Protein AF-A0A8J3N5T1-F1 (afdb_monomer_lite)

Foldseek 3Di:
DQLVVCVVVVHPPSVPDDDDPDALLVVLVVQCVVQVQAQDEAEDQPVVSNQVSLVVCCVPPVVSSVRNQVRYEYENECDPAFDDDPDPDDSHHYGYDRYPVVVVVVVVVVVVVVVVQPDDDDDDDD

Organism: NCBI:txid2778369

Sequence (126 aa):
MTRQWLADYDFPEPSRVYYCDQSLYQKYLNAYQLAGSEPTIMIDDLALKMMQAFAALMKYRYPIAKAIRTRLALYAFGHEQSPAWPLKVALFPVWPLPNWAQFGMLIGAEMASWEVCDGTGFISCI

Secondary structure (DSSP, 8-state):
-HHHHHHHTT-S-TT-----SS-THHHHHHHHHHHTTS-EEEEES-HHHHHHHHHHHHHH-HHHHHHHHTTEEEEEET-SSPPPPSSSS-SS-EEEE--HHHHHHHHHHHHHHHHTTSSSS-----

Radius of gyration: 19.47 Å; chains: 1; bounding box: 52×43×42 Å

Structure (mmCIF, N/CA/C/O backbone):
data_AF-A0A8J3N5T1-F1
#
_entry.id   AF-A0A8J3N5T1-F1
#
loop_
_atom_site.group_PDB
_atom_site.id
_atom_site.type_symbol
_atom_site.label_atom_id
_atom_site.label_alt_id
_atom_site.label_comp_id
_atom_site.label_asym_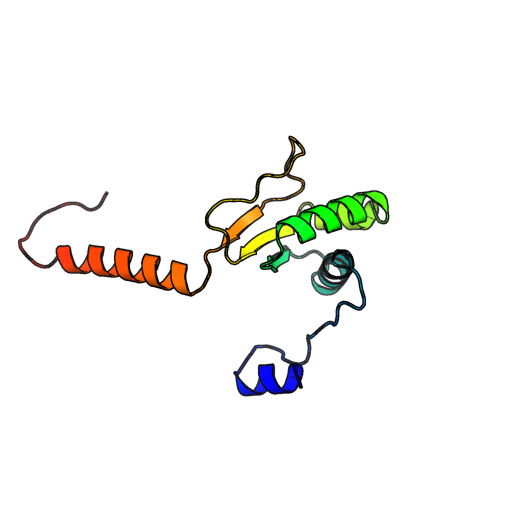id
_atom_site.label_entity_id
_atom_site.label_seq_id
_atom_site.pdbx_PDB_ins_code
_atom_site.Cartn_x
_atom_site.Cartn_y
_atom_site.Cartn_z
_atom_site.occupancy
_atom_site.B_iso_or_equiv
_atom_site.auth_seq_id
_atom_site.auth_comp_id
_atom_site.auth_asym_id
_atom_site.auth_atom_id
_atom_site.pdbx_PDB_model_num
ATOM 1 N N . MET A 1 1 ? -5.547 4.380 -21.948 1.00 84.56 1 MET A N 1
ATOM 2 C CA . MET A 1 1 ? -4.071 4.441 -21.937 1.00 84.56 1 MET A CA 1
ATOM 3 C C . MET A 1 1 ? -3.476 3.468 -20.915 1.00 84.56 1 MET A C 1
ATOM 5 O O . MET A 1 1 ? -2.911 2.488 -21.358 1.00 84.56 1 MET A O 1
ATOM 9 N N . THR A 1 2 ? -3.681 3.613 -19.595 1.00 92.19 2 THR A N 1
ATOM 10 C CA . THR A 1 2 ? -3.086 2.691 -18.588 1.00 92.19 2 THR A CA 1
ATOM 11 C C . THR A 1 2 ? -3.545 1.234 -18.696 1.00 92.19 2 THR A C 1
ATOM 13 O O . THR A 1 2 ? -2.713 0.341 -18.704 1.00 92.19 2 THR A O 1
ATOM 16 N N . ARG A 1 3 ? -4.856 0.973 -18.803 1.00 94.81 3 ARG A N 1
ATOM 17 C CA . ARG A 1 3 ? -5.376 -0.408 -18.890 1.00 94.81 3 ARG A CA 1
ATOM 18 C C . ARG A 1 3 ? -4.877 -1.150 -20.129 1.00 94.81 3 ARG A C 1
ATOM 20 O O . ARG A 1 3 ? -4.536 -2.317 -20.036 1.00 94.81 3 ARG A O 1
ATOM 27 N N . GLN A 1 4 ? -4.821 -0.452 -21.264 1.00 94.88 4 GLN A N 1
ATOM 28 C CA . GLN A 1 4 ? -4.282 -1.015 -22.502 1.00 94.88 4 GLN A CA 1
ATOM 29 C C . GLN A 1 4 ? -2.799 -1.336 -22.340 1.00 94.88 4 GLN A C 1
ATOM 31 O O . GLN A 1 4 ? -2.407 -2.460 -22.590 1.00 94.88 4 GLN A O 1
ATOM 36 N N . TRP A 1 5 ? -2.016 -0.389 -21.812 1.00 96.19 5 TRP A N 1
ATOM 37 C CA . TRP A 1 5 ? -0.602 -0.621 -21.533 1.00 96.19 5 TRP A CA 1
ATOM 38 C C . TRP A 1 5 ? -0.391 -1.831 -20.612 1.00 96.19 5 TRP A C 1
ATOM 40 O O . TRP A 1 5 ? 0.472 -2.645 -20.874 1.00 96.19 5 TRP A O 1
ATOM 50 N N . LEU A 1 6 ? -1.210 -2.018 -19.573 1.00 96.19 6 LEU A N 1
ATOM 51 C CA . LEU A 1 6 ? -1.123 -3.216 -18.726 1.00 96.19 6 LEU A CA 1
ATOM 52 C C . LEU A 1 6 ? -1.451 -4.507 -19.491 1.00 96.19 6 LEU A C 1
ATOM 54 O O . LEU A 1 6 ? -0.791 -5.518 -19.280 1.00 96.19 6 LEU A O 1
ATOM 58 N N . ALA A 1 7 ? -2.451 -4.475 -20.374 1.00 95.62 7 ALA A N 1
ATOM 59 C CA . ALA A 1 7 ? -2.814 -5.623 -21.201 1.00 95.62 7 ALA A CA 1
ATOM 60 C C . ALA A 1 7 ? -1.709 -5.982 -22.208 1.00 95.62 7 ALA A C 1
ATOM 62 O O . ALA A 1 7 ? -1.428 -7.158 -22.397 1.00 95.62 7 ALA A O 1
ATOM 63 N N . ASP A 1 8 ? -1.057 -4.979 -22.801 1.00 97.31 8 ASP A N 1
ATOM 64 C CA . ASP A 1 8 ? 0.022 -5.165 -23.780 1.00 97.31 8 ASP A CA 1
ATOM 65 C C . ASP A 1 8 ? 1.283 -5.810 -23.167 1.00 97.31 8 ASP A C 1
ATOM 67 O O . ASP A 1 8 ? 2.138 -6.301 -23.899 1.00 97.31 8 ASP A O 1
ATOM 71 N N . TYR A 1 9 ? 1.403 -5.807 -21.835 1.00 96.12 9 TYR A N 1
ATOM 72 C CA . TYR A 1 9 ? 2.510 -6.399 -21.074 1.00 96.12 9 TYR A CA 1
ATOM 73 C C . TYR A 1 9 ? 2.054 -7.589 -20.208 1.00 96.12 9 TYR A C 1
ATOM 75 O O . TYR A 1 9 ? 2.663 -7.870 -19.176 1.00 96.12 9 TYR A O 1
ATOM 83 N N . ASP A 1 10 ? 0.964 -8.260 -20.601 1.00 95.12 10 ASP A N 1
ATOM 84 C CA . ASP A 1 10 ? 0.437 -9.475 -19.961 1.00 95.12 10 ASP A CA 1
ATOM 85 C C . ASP A 1 10 ? 0.181 -9.338 -18.448 1.00 95.12 10 ASP A C 1
ATOM 87 O O . ASP A 1 10 ? 0.250 -10.304 -17.682 1.00 95.12 10 ASP A O 1
ATOM 91 N N . PHE A 1 11 ? -0.132 -8.125 -17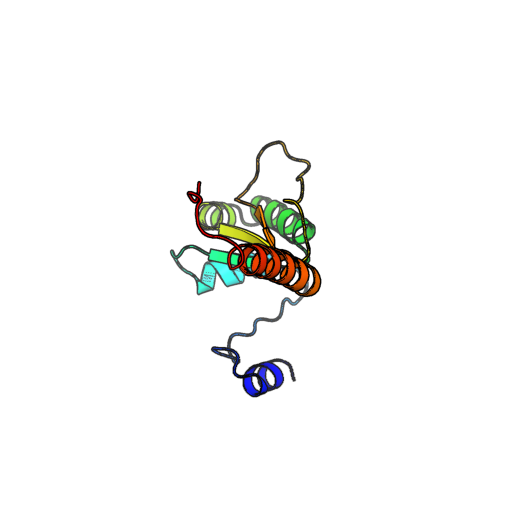.983 1.00 93.25 11 PHE A N 1
ATOM 92 C CA . PHE A 1 11 ? -0.430 -7.908 -16.575 1.00 93.25 11 PHE A CA 1
ATOM 93 C C . PHE A 1 11 ? -1.755 -8.595 -16.209 1.00 93.25 11 PHE A C 1
ATOM 95 O O . PHE A 1 11 ? -2.743 -8.445 -16.938 1.00 93.25 11 PHE A O 1
ATOM 102 N N . PRO A 1 12 ? -1.836 -9.309 -15.072 1.00 91.94 12 PRO A N 1
ATOM 103 C CA . PRO A 1 12 ? -3.068 -9.971 -14.672 1.00 91.94 12 PRO A CA 1
ATOM 104 C C . PRO A 1 12 ? -4.179 -8.947 -14.412 1.00 91.94 12 PRO A C 1
ATOM 106 O O . PRO A 1 12 ? -3.991 -7.961 -13.703 1.00 91.94 12 PRO A O 1
ATOM 109 N N . GLU A 1 13 ? -5.360 -9.206 -14.973 1.00 93.00 13 GLU A N 1
ATOM 110 C CA . GLU A 1 13 ? -6.571 -8.397 -14.781 1.00 93.00 13 GLU A CA 1
ATOM 111 C C . GLU A 1 13 ? -6.372 -6.885 -15.055 1.00 93.00 13 GLU A C 1
ATOM 113 O O . GLU A 1 13 ? -6.638 -6.048 -14.185 1.00 93.00 13 GLU A O 1
ATOM 118 N N . PRO A 1 14 ? -5.996 -6.478 -16.284 1.00 93.88 14 PRO A N 1
ATOM 119 C CA . PRO A 1 14 ? -5.688 -5.079 -16.623 1.00 93.88 14 PRO A CA 1
ATOM 120 C C . PRO A 1 14 ? -6.894 -4.131 -16.481 1.00 93.88 14 PRO A C 1
ATOM 122 O O . PRO A 1 14 ? -6.760 -2.906 -16.535 1.00 93.88 14 PRO A O 1
ATOM 125 N N . SER A 1 15 ? -8.096 -4.677 -16.287 1.00 92.31 15 SER A N 1
ATOM 126 C CA . SER A 1 15 ? -9.316 -3.935 -15.976 1.00 92.31 15 SER A CA 1
ATOM 127 C C . SER A 1 15 ? -9.395 -3.469 -14.516 1.00 92.31 15 SER A C 1
ATOM 129 O O . SER A 1 15 ? -10.051 -2.456 -14.252 1.00 92.31 15 SER A O 1
ATOM 131 N N . ARG A 1 16 ? -8.697 -4.124 -13.574 1.00 91.19 16 ARG A N 1
ATOM 132 C CA . ARG A 1 16 ? -8.693 -3.812 -12.130 1.00 91.19 16 ARG A CA 1
ATOM 133 C C . ARG A 1 16 ? -7.761 -2.649 -11.777 1.00 91.19 16 ARG A C 1
ATOM 135 O O . ARG A 1 16 ? -6.978 -2.704 -10.833 1.00 91.19 16 ARG A O 1
ATOM 142 N N . VAL A 1 17 ? -7.890 -1.557 -12.525 1.00 90.31 17 VAL A N 1
ATOM 143 C CA . VAL A 1 17 ? -7.182 -0.295 -12.284 1.00 90.31 17 VAL A CA 1
ATOM 144 C C . VAL A 1 17 ? -8.131 0.704 -11.642 1.00 90.31 17 VAL A C 1
ATOM 146 O O . VAL A 1 17 ? -9.154 1.069 -12.234 1.00 90.31 17 VAL A O 1
ATOM 149 N N . TYR A 1 18 ? -7.742 1.174 -10.459 1.00 87.62 18 TYR A N 1
ATOM 150 C CA . TYR A 1 18 ? -8.476 2.150 -9.665 1.00 87.62 18 TYR A CA 1
ATOM 151 C C . TYR A 1 18 ? -7.691 3.455 -9.614 1.00 87.62 18 TYR A C 1
ATOM 153 O O . TYR A 1 18 ? -6.553 3.494 -9.145 1.00 87.62 18 TYR A O 1
ATOM 161 N N . TYR A 1 19 ? -8.305 4.531 -10.092 1.00 83.31 19 TYR A N 1
ATOM 162 C CA . TYR A 1 19 ? -7.707 5.856 -10.034 1.00 83.31 19 TYR A CA 1
ATOM 163 C C . TYR A 1 19 ? -7.894 6.441 -8.636 1.00 83.31 19 TYR A C 1
ATOM 165 O O . TYR A 1 19 ? -8.989 6.403 -8.078 1.00 83.31 19 TYR A O 1
ATOM 173 N N . CYS A 1 20 ? -6.813 6.969 -8.068 1.00 80.25 20 CYS A N 1
ATOM 174 C CA . CYS A 1 20 ? -6.889 7.777 -6.858 1.00 80.25 20 CYS A CA 1
ATOM 175 C C . CYS A 1 20 ? -7.160 9.214 -7.299 1.00 80.25 20 CYS A C 1
ATOM 177 O O . CYS A 1 20 ? -6.330 9.823 -7.967 1.00 80.25 20 CYS A O 1
ATOM 179 N N . ASP A 1 21 ? -8.334 9.727 -6.966 1.00 72.06 21 ASP A N 1
ATOM 180 C CA . ASP A 1 21 ? -8.828 11.030 -7.405 1.00 72.06 21 ASP A CA 1
ATOM 181 C C . ASP A 1 21 ? -8.190 12.208 -6.659 1.00 72.06 21 ASP A C 1
ATOM 183 O O . ASP A 1 21 ? -8.117 13.290 -7.234 1.00 72.06 21 ASP A O 1
ATOM 187 N N . GLN A 1 22 ? -7.682 12.010 -5.434 1.00 69.31 22 GLN A N 1
ATOM 188 C CA . GLN A 1 22 ? -6.890 13.026 -4.711 1.00 69.31 22 GLN A CA 1
ATOM 189 C C . GLN A 1 22 ? -6.189 12.550 -3.431 1.00 69.31 22 GLN A C 1
ATOM 191 O O . GLN A 1 22 ? -5.293 13.234 -2.936 1.00 69.31 22 GLN A O 1
ATOM 196 N N . SER A 1 23 ? -6.578 11.405 -2.862 1.00 84.31 23 SER A N 1
ATOM 197 C CA . SER A 1 23 ? -6.077 10.987 -1.552 1.00 84.31 23 SER A CA 1
ATOM 198 C C . SER A 1 23 ? -5.504 9.578 -1.540 1.00 84.31 23 SER A C 1
ATOM 200 O O . SER A 1 23 ? -6.153 8.611 -1.932 1.00 84.31 23 SER A O 1
ATOM 202 N N . LEU A 1 24 ? -4.313 9.446 -0.957 1.00 89.75 24 LEU A N 1
ATOM 203 C CA . LEU A 1 24 ? -3.688 8.151 -0.703 1.00 89.75 24 LEU A CA 1
ATOM 204 C C . LEU A 1 24 ? -4.493 7.282 0.276 1.00 89.75 24 LEU A C 1
ATOM 206 O O . LEU A 1 24 ? -4.371 6.061 0.216 1.00 89.75 24 LEU A O 1
ATOM 210 N N . TYR A 1 25 ? -5.367 7.852 1.125 1.00 88.62 25 TYR A N 1
ATOM 211 C CA . TYR A 1 25 ? -6.204 7.009 1.992 1.00 88.62 25 TYR A CA 1
ATOM 212 C C . TYR A 1 25 ? -7.227 6.195 1.183 1.00 88.62 25 TYR A C 1
ATOM 214 O O . TYR A 1 25 ? -7.661 5.140 1.647 1.00 88.62 25 TYR A O 1
ATOM 222 N N . GLN A 1 26 ? -7.587 6.638 -0.033 1.00 92.00 26 GLN A N 1
ATOM 223 C CA . GLN A 1 26 ? -8.514 5.917 -0.908 1.00 92.00 26 GLN A CA 1
ATOM 224 C C . GLN A 1 26 ? -7.960 4.543 -1.302 1.00 92.00 26 GLN A C 1
ATOM 226 O O . GLN A 1 26 ? -8.726 3.590 -1.430 1.00 92.00 26 GLN A O 1
ATOM 231 N N . LYS A 1 27 ? -6.629 4.398 -1.395 1.00 94.12 27 LYS A N 1
ATOM 232 C CA . LYS A 1 27 ? -5.983 3.099 -1.627 1.00 94.12 27 LYS A CA 1
ATOM 233 C C . LYS A 1 27 ? -6.359 2.085 -0.541 1.00 94.12 27 LYS A C 1
ATOM 235 O O . LYS A 1 27 ? -6.679 0.947 -0.865 1.00 94.12 27 LYS A O 1
ATOM 240 N N . TYR A 1 28 ? -6.408 2.504 0.728 1.00 94.44 28 TYR A N 1
ATOM 241 C CA . TYR A 1 28 ? -6.828 1.633 1.832 1.00 94.44 28 TYR A CA 1
ATOM 242 C C . TYR A 1 28 ? -8.315 1.283 1.786 1.00 94.44 28 TYR A C 1
ATOM 244 O O . TYR A 1 28 ? -8.680 0.160 2.118 1.00 94.44 28 TYR A O 1
ATOM 252 N N . LEU A 1 29 ? -9.175 2.220 1.376 1.00 93.25 29 LEU A N 1
ATOM 253 C CA . LEU A 1 29 ? -10.609 1.952 1.232 1.00 93.25 29 LEU A CA 1
ATOM 254 C C . LEU A 1 29 ? -10.875 0.943 0.115 1.00 93.25 29 LEU A C 1
ATOM 256 O O . LEU A 1 29 ? -11.607 -0.021 0.329 1.00 93.25 29 LEU A O 1
ATOM 260 N N . ASN A 1 30 ? -10.228 1.127 -1.036 1.00 92.88 30 ASN A N 1
ATOM 261 C CA . ASN A 1 30 ? -10.329 0.200 -2.157 1.00 92.88 30 ASN A CA 1
ATOM 262 C C . ASN A 1 30 ? -9.788 -1.179 -1.760 1.00 92.88 30 ASN A C 1
ATOM 264 O O . ASN A 1 30 ? -10.448 -2.185 -1.995 1.00 92.88 30 ASN A O 1
ATOM 268 N N . ALA A 1 31 ? -8.634 -1.235 -1.089 1.00 93.00 31 ALA A N 1
ATOM 269 C CA . ALA A 1 31 ? -8.073 -2.489 -0.599 1.00 93.00 31 ALA A CA 1
ATOM 270 C C . ALA A 1 31 ? -9.008 -3.194 0.398 1.00 93.00 31 ALA A C 1
ATOM 272 O O . ALA A 1 31 ? -9.246 -4.391 0.277 1.00 93.00 31 ALA A O 1
ATOM 273 N N . TYR A 1 32 ? -9.601 -2.452 1.339 1.00 94.31 32 TYR A N 1
ATOM 274 C CA . TYR A 1 32 ? -10.571 -2.992 2.290 1.00 94.31 32 TYR A CA 1
ATOM 275 C C . TYR A 1 32 ? -11.788 -3.609 1.588 1.00 94.31 32 TYR A C 1
ATOM 277 O O . TYR A 1 32 ? -12.191 -4.715 1.942 1.00 94.31 32 TYR A O 1
ATOM 285 N N . GLN A 1 33 ? -12.346 -2.909 0.595 1.00 93.44 33 GLN A N 1
ATOM 286 C CA . GLN A 1 33 ? -13.519 -3.356 -0.160 1.00 93.44 33 GLN A CA 1
ATOM 287 C C . GLN A 1 33 ? -13.219 -4.578 -1.032 1.00 93.44 33 GLN A C 1
ATOM 289 O O . GLN A 1 33 ? -14.012 -5.512 -1.062 1.00 93.44 33 GLN A O 1
ATOM 294 N N . LEU A 1 34 ? -12.080 -4.575 -1.726 1.00 92.19 34 LEU A N 1
ATOM 295 C CA . LEU A 1 34 ? -11.728 -5.618 -2.689 1.00 92.19 34 LEU A CA 1
ATOM 296 C C . LEU A 1 34 ? -11.221 -6.895 -2.022 1.00 92.19 34 LEU A C 1
ATOM 298 O O . LEU A 1 34 ? -11.524 -7.979 -2.504 1.00 92.19 34 LEU A O 1
ATOM 302 N N . ALA A 1 35 ? -10.454 -6.774 -0.937 1.00 92.44 35 ALA A N 1
ATOM 303 C CA . ALA A 1 35 ? -9.888 -7.931 -0.246 1.00 92.44 35 ALA A CA 1
ATOM 304 C C . ALA A 1 35 ? -10.877 -8.590 0.728 1.00 92.44 35 ALA A C 1
ATOM 306 O O . ALA A 1 35 ? -10.614 -9.682 1.220 1.00 92.44 35 ALA A O 1
ATOM 307 N N . GLY A 1 36 ? -11.990 -7.932 1.077 1.00 91.38 36 GLY A N 1
ATOM 308 C CA . GLY A 1 36 ? -12.950 -8.467 2.045 1.00 91.38 36 GLY A CA 1
ATOM 309 C C . GLY A 1 36 ? -12.284 -8.772 3.391 1.00 91.38 36 GLY A C 1
ATOM 310 O O . GLY A 1 36 ? -11.870 -7.852 4.097 1.00 91.38 36 GLY A O 1
ATOM 311 N N . SER A 1 37 ? -12.173 -10.053 3.751 1.00 91.94 37 SER A N 1
ATOM 312 C CA . SER A 1 37 ? -11.496 -10.528 4.968 1.00 91.94 37 SER A CA 1
ATOM 313 C C . SER A 1 37 ? -10.057 -11.011 4.755 1.00 91.94 37 SER A C 1
ATOM 315 O O . SER A 1 37 ? -9.393 -11.361 5.729 1.00 91.94 37 SER A O 1
ATOM 317 N N . GLU A 1 38 ? -9.563 -11.048 3.520 1.00 95.31 38 GLU A N 1
ATOM 318 C CA . GLU A 1 38 ? -8.252 -11.613 3.200 1.00 95.31 38 GLU A CA 1
ATOM 319 C C . GLU A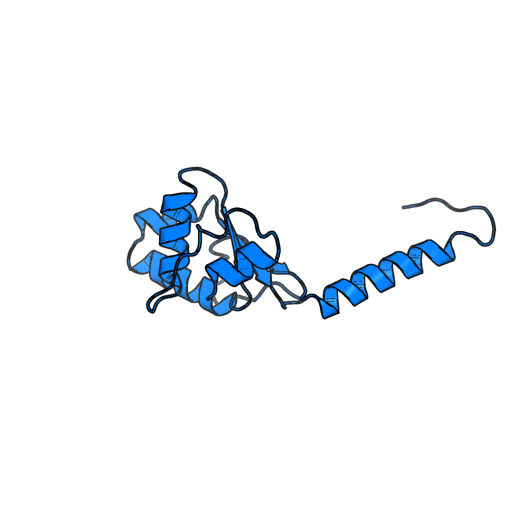 1 38 ? -7.090 -10.714 3.660 1.00 95.31 38 GLU A C 1
ATOM 321 O O . GLU A 1 38 ? -7.238 -9.481 3.743 1.00 95.31 38 GLU A O 1
ATOM 326 N N . PRO A 1 39 ? -5.912 -11.299 3.955 1.00 96.19 39 PRO A N 1
ATOM 327 C CA . PRO A 1 39 ? -4.676 -10.544 4.101 1.00 96.19 39 PRO A CA 1
ATOM 328 C C . PRO A 1 39 ? -4.412 -9.658 2.883 1.00 96.19 39 PRO A C 1
ATOM 330 O O . PRO A 1 39 ? -4.628 -10.046 1.741 1.00 96.19 39 PRO A O 1
ATOM 333 N N . THR A 1 40 ? -3.953 -8.438 3.130 1.00 95.50 40 THR A N 1
ATOM 334 C CA . THR A 1 40 ? -3.710 -7.427 2.106 1.00 95.50 40 THR A CA 1
ATOM 335 C C . THR A 1 40 ? -2.250 -7.016 2.147 1.00 95.50 40 THR A C 1
ATOM 337 O O . THR A 1 40 ? -1.778 -6.461 3.141 1.00 95.50 40 THR A O 1
ATOM 340 N N . ILE A 1 41 ? -1.554 -7.238 1.038 1.00 96.38 41 ILE A N 1
ATOM 341 C CA . ILE A 1 41 ? -0.215 -6.709 0.808 1.00 96.38 41 ILE A CA 1
ATOM 342 C C . ILE A 1 41 ? -0.343 -5.484 -0.090 1.00 96.38 41 ILE A C 1
ATOM 344 O O . ILE A 1 41 ? -0.952 -5.542 -1.157 1.00 96.38 41 ILE A O 1
ATOM 348 N N . MET A 1 42 ? 0.229 -4.368 0.347 1.00 95.94 42 MET A N 1
ATOM 349 C CA . MET A 1 42 ? 0.384 -3.170 -0.468 1.00 95.94 42 MET A CA 1
ATOM 350 C C . MET A 1 42 ? 1.854 -2.993 -0.819 1.00 95.94 42 MET A C 1
ATOM 352 O O . MET A 1 42 ? 2.715 -3.145 0.043 1.00 95.94 42 MET A O 1
ATOM 356 N N . ILE A 1 43 ? 2.134 -2.651 -2.071 1.00 96.25 43 ILE A N 1
ATOM 357 C CA . ILE A 1 43 ? 3.475 -2.323 -2.556 1.00 96.25 43 ILE A CA 1
ATOM 358 C C . ILE A 1 43 ? 3.403 -0.899 -3.092 1.00 96.25 43 ILE A C 1
ATOM 360 O O . ILE A 1 43 ? 2.555 -0.608 -3.935 1.00 96.25 43 ILE A O 1
ATOM 364 N N . ASP A 1 44 ? 4.233 -0.004 -2.563 1.00 95.56 44 ASP A N 1
ATOM 365 C CA . ASP A 1 44 ? 4.191 1.414 -2.924 1.00 95.56 44 ASP A CA 1
ATOM 366 C C . ASP A 1 44 ? 5.564 2.067 -2.731 1.00 95.56 44 ASP A C 1
ATOM 368 O O . ASP A 1 44 ? 6.256 1.792 -1.747 1.00 95.56 44 ASP A O 1
ATOM 372 N N . ASP A 1 45 ? 5.947 2.944 -3.654 1.00 94.31 45 ASP A N 1
ATOM 373 C CA . ASP A 1 45 ? 7.181 3.735 -3.607 1.00 94.31 45 ASP A CA 1
ATOM 374 C C . ASP A 1 45 ? 7.045 4.996 -2.737 1.00 94.31 45 ASP A C 1
ATOM 376 O O . ASP A 1 45 ? 8.029 5.635 -2.371 1.00 94.31 45 ASP A O 1
ATOM 380 N N . LEU A 1 46 ? 5.821 5.344 -2.329 1.00 93.44 46 LEU A N 1
ATOM 381 C CA . LEU A 1 46 ? 5.528 6.462 -1.436 1.00 93.44 46 LEU A CA 1
ATOM 3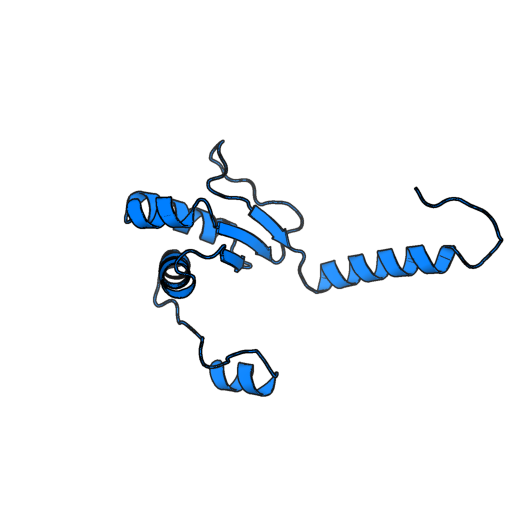82 C C . LEU A 1 46 ? 5.210 5.984 -0.013 1.00 93.44 46 LEU A C 1
ATOM 384 O O . LEU A 1 46 ? 4.302 6.511 0.637 1.00 93.44 46 LEU A O 1
ATOM 388 N N . ALA A 1 47 ? 5.967 5.014 0.505 1.00 92.62 47 ALA A N 1
ATOM 389 C CA . ALA A 1 47 ? 5.682 4.333 1.771 1.00 92.62 47 ALA A CA 1
ATOM 390 C C . ALA A 1 47 ? 5.441 5.285 2.958 1.00 92.62 47 ALA A C 1
ATOM 392 O O . ALA A 1 47 ? 4.462 5.133 3.691 1.00 92.62 47 ALA A O 1
ATOM 393 N N . LEU A 1 48 ? 6.261 6.332 3.109 1.00 90.44 48 LEU A N 1
ATOM 394 C CA . LEU A 1 48 ? 6.064 7.343 4.157 1.00 90.44 48 LEU A CA 1
ATOM 395 C C . LEU A 1 48 ? 4.717 8.070 4.022 1.00 90.44 48 LEU A C 1
ATOM 397 O O . LEU A 1 48 ? 4.013 8.268 5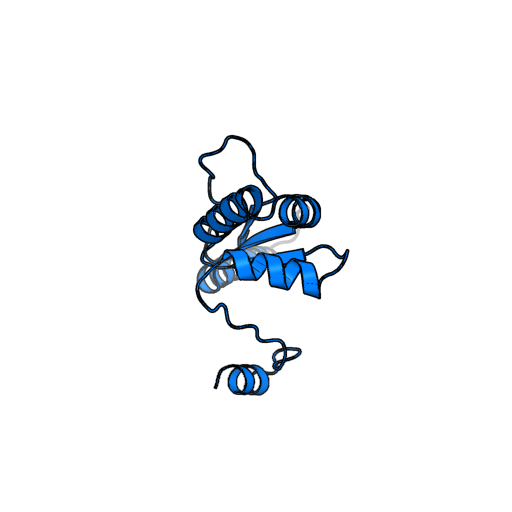.013 1.00 90.44 48 LEU A O 1
ATOM 401 N N . LYS A 1 49 ? 4.315 8.442 2.801 1.00 92.06 49 LYS A N 1
ATOM 402 C CA . LYS A 1 49 ? 3.020 9.099 2.564 1.00 92.06 49 LYS A CA 1
ATOM 403 C C . LYS A 1 49 ? 1.855 8.130 2.768 1.00 92.06 49 LYS A C 1
ATOM 405 O O . LYS A 1 49 ? 0.809 8.538 3.266 1.00 92.06 49 LYS A O 1
ATOM 410 N N . MET A 1 50 ? 2.037 6.850 2.442 1.00 93.56 50 MET A N 1
ATOM 411 C CA . MET A 1 50 ? 1.061 5.797 2.731 1.00 93.56 50 MET A CA 1
ATOM 412 C C . MET A 1 50 ? 0.825 5.667 4.238 1.00 93.56 50 MET A C 1
ATOM 414 O O . MET A 1 50 ? -0.314 5.721 4.700 1.00 93.56 50 MET A O 1
ATOM 418 N N . MET A 1 51 ? 1.892 5.636 5.035 1.00 91.75 51 MET A N 1
ATOM 419 C CA . MET A 1 51 ? 1.790 5.627 6.496 1.00 91.75 51 MET A CA 1
ATOM 420 C C . MET A 1 51 ? 1.086 6.892 7.039 1.00 91.75 51 MET A C 1
ATOM 422 O O . MET A 1 51 ? 0.239 6.784 7.931 1.00 91.75 51 MET A O 1
ATOM 426 N N . GLN A 1 52 ? 1.337 8.078 6.457 1.00 91.12 52 GLN A N 1
ATOM 427 C CA . GLN A 1 52 ? 0.619 9.327 6.799 1.00 91.12 52 GLN A CA 1
ATOM 428 C C . GLN A 1 52 ? -0.871 9.217 6.475 1.00 91.12 52 GLN A C 1
ATOM 430 O O . GLN A 1 52 ? -1.727 9.581 7.286 1.00 91.12 52 GLN A O 1
ATOM 435 N N . ALA A 1 53 ? -1.190 8.664 5.309 1.00 92.50 53 ALA A N 1
ATOM 436 C CA . ALA A 1 53 ? -2.557 8.442 4.876 1.00 92.50 53 ALA A CA 1
ATOM 437 C C . ALA A 1 53 ? -3.293 7.434 5.768 1.00 92.50 53 ALA A C 1
ATOM 439 O O . ALA A 1 53 ? -4.478 7.618 6.044 1.00 92.50 53 ALA A O 1
ATOM 440 N N . PHE A 1 54 ? -2.607 6.414 6.288 1.00 92.88 54 PHE A N 1
ATOM 441 C CA . PHE A 1 54 ? -3.205 5.484 7.241 1.00 92.88 54 PHE A CA 1
ATOM 442 C C . PHE A 1 54 ? -3.497 6.145 8.591 1.00 92.88 54 PHE A C 1
ATOM 444 O O . PHE A 1 54 ? -4.553 5.916 9.179 1.00 92.88 54 PHE A O 1
ATOM 451 N N . ALA A 1 55 ? -2.608 7.017 9.076 1.00 90.56 55 ALA A N 1
ATOM 452 C CA . ALA A 1 55 ? -2.884 7.816 10.269 1.00 90.56 55 ALA A CA 1
ATOM 453 C C . ALA A 1 55 ? -4.123 8.714 10.068 1.00 90.56 55 ALA A C 1
ATOM 455 O O . ALA A 1 55 ? -4.971 8.818 10.958 1.00 90.56 55 ALA A O 1
ATOM 456 N N . ALA A 1 56 ? -4.288 9.295 8.875 1.00 90.31 56 ALA A N 1
ATOM 457 C CA . ALA A 1 56 ? -5.505 10.019 8.515 1.00 90.31 56 ALA A CA 1
ATOM 458 C C . ALA A 1 56 ? -6.739 9.095 8.471 1.00 90.31 56 ALA A C 1
ATOM 460 O O . ALA A 1 56 ? -7.796 9.460 8.985 1.00 90.31 56 ALA A O 1
ATOM 461 N N . LEU A 1 57 ? -6.613 7.878 7.934 1.00 92.38 57 LEU A N 1
ATOM 462 C CA . LEU A 1 57 ? -7.689 6.883 7.927 1.00 92.38 57 LEU A CA 1
ATOM 463 C C . LEU A 1 57 ? -8.129 6.513 9.351 1.00 92.38 57 LEU A C 1
ATOM 465 O O . LEU A 1 57 ? -9.326 6.487 9.631 1.00 92.38 57 LEU A O 1
ATOM 469 N N . MET A 1 58 ? -7.182 6.304 10.269 1.00 92.31 58 MET A N 1
ATOM 470 C CA . MET A 1 58 ? -7.465 6.070 11.690 1.00 92.31 58 MET A CA 1
ATOM 471 C C . MET A 1 58 ? -8.257 7.226 12.315 1.00 92.31 58 MET A C 1
ATOM 473 O O . MET A 1 58 ? -9.141 6.976 13.131 1.00 92.31 58 MET A O 1
ATOM 477 N N . LYS A 1 59 ? -7.986 8.474 11.910 1.00 91.56 59 LYS A N 1
ATOM 478 C CA . LYS A 1 59 ? -8.699 9.668 12.390 1.00 91.56 59 LYS A CA 1
ATOM 479 C C . LYS A 1 59 ? -10.113 9.795 11.811 1.00 91.56 59 LYS A C 1
ATOM 481 O O . LYS A 1 59 ? -11.042 10.100 12.549 1.00 91.56 59 LYS A O 1
ATOM 486 N N . TYR A 1 60 ? -10.289 9.591 10.504 1.00 92.75 60 TYR A N 1
ATOM 487 C CA . TYR A 1 60 ? -11.548 9.915 9.807 1.00 92.75 60 TYR A CA 1
ATOM 488 C C . TYR A 1 60 ? -12.476 8.714 9.567 1.00 92.75 60 TYR A C 1
ATOM 490 O O . TYR A 1 60 ? -13.669 8.893 9.302 1.00 92.75 60 TYR A O 1
ATOM 498 N N . ARG A 1 61 ? -11.941 7.488 9.612 1.00 94.12 61 ARG A N 1
ATOM 499 C CA . ARG A 1 61 ? -12.633 6.223 9.303 1.00 94.12 61 ARG A CA 1
ATOM 500 C C . ARG A 1 61 ? -12.131 5.087 10.204 1.00 94.12 61 ARG A C 1
ATOM 502 O O . ARG A 1 61 ? -11.816 3.993 9.736 1.00 94.12 61 ARG A O 1
ATOM 509 N N . TYR A 1 62 ? -12.086 5.345 11.511 1.00 93.62 62 TYR A N 1
ATOM 510 C CA . TYR A 1 62 ? -11.544 4.419 12.511 1.00 93.62 62 TYR A CA 1
ATOM 511 C C . TYR A 1 62 ? -12.031 2.958 12.391 1.00 93.62 62 TYR A C 1
ATOM 513 O O . TYR A 1 62 ? -11.179 2.071 12.450 1.00 93.62 62 TYR A O 1
ATOM 521 N N . PRO A 1 63 ? -13.333 2.653 12.173 1.00 94.69 63 PRO A N 1
ATOM 522 C CA . PRO A 1 63 ? -13.784 1.261 12.076 1.00 94.69 63 PRO A CA 1
ATOM 523 C C . PRO A 1 63 ? -13.119 0.491 10.930 1.00 94.69 63 PRO A C 1
ATOM 525 O O . PRO A 1 63 ? -12.683 -0.644 11.117 1.00 94.69 63 PRO A O 1
ATOM 528 N N . ILE A 1 64 ? -12.976 1.135 9.768 1.00 94.19 64 ILE A N 1
ATOM 529 C CA . ILE A 1 64 ? -12.318 0.546 8.597 1.00 94.19 64 ILE A CA 1
ATOM 530 C C . ILE A 1 64 ? -10.828 0.383 8.879 1.00 94.19 64 ILE A C 1
ATOM 532 O O . ILE A 1 64 ? -10.285 -0.702 8.692 1.00 94.19 64 ILE A O 1
ATOM 536 N N . ALA A 1 65 ? -10.186 1.437 9.393 1.00 94.00 65 ALA A N 1
ATOM 537 C CA . ALA A 1 65 ? -8.765 1.425 9.720 1.00 94.00 65 ALA A CA 1
ATOM 538 C C . ALA A 1 65 ? -8.418 0.286 10.690 1.00 94.00 65 ALA A C 1
ATOM 540 O O . ALA A 1 65 ? -7.499 -0.486 10.435 1.00 94.00 65 ALA A O 1
ATOM 541 N N . LYS A 1 66 ? -9.207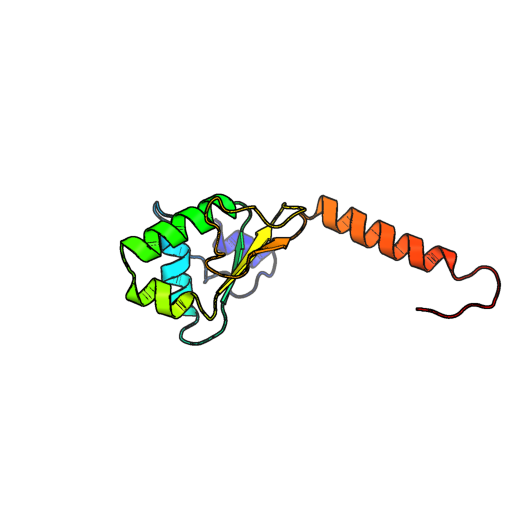 0.123 11.759 1.00 93.62 66 LYS A N 1
ATOM 542 C CA . LYS A 1 66 ? -9.057 -0.961 12.736 1.00 93.62 66 LYS A CA 1
ATOM 543 C C . LYS A 1 66 ? -9.176 -2.340 12.081 1.00 93.62 66 LYS A C 1
ATOM 545 O O . LYS A 1 66 ? -8.374 -3.213 12.400 1.00 93.62 66 LYS A O 1
ATOM 550 N N . ALA A 1 67 ? -10.148 -2.523 11.186 1.00 93.12 67 ALA A N 1
ATOM 551 C CA . ALA A 1 67 ? -10.408 -3.798 10.523 1.00 93.12 67 ALA A CA 1
ATOM 552 C C . ALA A 1 67 ? -9.327 -4.188 9.502 1.00 93.12 67 ALA A C 1
ATOM 554 O O . ALA A 1 67 ? -9.003 -5.366 9.375 1.00 93.12 67 ALA A O 1
ATOM 555 N N . ILE A 1 68 ? -8.762 -3.225 8.767 1.00 94.50 68 ILE A N 1
ATOM 556 C CA . ILE A 1 68 ? -7.682 -3.512 7.812 1.00 94.50 68 ILE A CA 1
ATOM 557 C C . ILE A 1 68 ? -6.319 -3.644 8.507 1.00 94.50 68 ILE A C 1
ATOM 559 O O . ILE A 1 68 ? -5.491 -4.435 8.072 1.00 94.50 68 ILE A O 1
ATOM 563 N N . ARG A 1 69 ? -6.090 -2.932 9.622 1.00 93.62 69 ARG A N 1
ATOM 564 C CA . ARG A 1 69 ? -4.791 -2.868 10.316 1.00 93.62 69 ARG A CA 1
ATOM 565 C C . ARG A 1 69 ? -4.182 -4.235 10.618 1.00 93.62 69 ARG A C 1
ATOM 567 O O . ARG A 1 69 ? -2.990 -4.426 10.431 1.00 93.62 69 ARG A O 1
ATOM 574 N N . THR A 1 70 ? -4.985 -5.169 11.123 1.00 91.25 70 THR A N 1
ATOM 575 C CA . THR A 1 70 ? -4.508 -6.485 11.587 1.00 91.25 70 THR A CA 1
ATOM 576 C C . THR A 1 70 ? -4.148 -7.438 10.454 1.00 91.25 70 THR A C 1
ATOM 578 O O . THR A 1 70 ? -3.592 -8.497 10.711 1.00 91.25 70 THR A O 1
ATOM 581 N N . ARG A 1 71 ? -4.491 -7.080 9.217 1.00 94.00 71 ARG A N 1
ATOM 582 C CA . ARG A 1 71 ? -4.313 -7.909 8.023 1.00 94.00 71 ARG A CA 1
ATOM 583 C C . ARG A 1 71 ? -3.574 -7.173 6.909 1.00 94.00 71 ARG A C 1
ATOM 585 O O . ARG A 1 71 ? -3.568 -7.640 5.778 1.00 94.00 71 ARG A O 1
ATOM 592 N N . LEU A 1 72 ? -2.994 -6.017 7.218 1.00 95.75 72 LEU A N 1
ATOM 593 C CA . LEU A 1 72 ? -2.297 -5.163 6.270 1.00 95.75 72 LEU A CA 1
ATOM 594 C C . LEU A 1 72 ? -0.788 -5.307 6.438 1.00 95.75 72 LEU A C 1
ATOM 596 O O . LEU A 1 72 ? -0.272 -5.200 7.547 1.00 95.75 72 LEU A O 1
ATOM 600 N N . ALA A 1 73 ? -0.102 -5.454 5.316 1.00 95.69 73 ALA A N 1
ATOM 601 C CA . ALA A 1 73 ? 1.339 -5.335 5.182 1.00 95.69 73 ALA A CA 1
ATOM 602 C C . ALA A 1 73 ? 1.668 -4.280 4.121 1.00 95.69 73 ALA A C 1
ATOM 604 O O . ALA A 1 73 ? 0.975 -4.193 3.106 1.00 95.69 73 ALA A O 1
ATOM 605 N N . LEU A 1 74 ? 2.734 -3.507 4.331 1.00 95.56 74 LEU A N 1
ATOM 606 C CA . LEU A 1 74 ? 3.259 -2.578 3.329 1.00 95.56 74 LEU A CA 1
ATOM 607 C C . LEU A 1 74 ? 4.704 -2.929 2.981 1.00 95.56 74 LEU A C 1
ATOM 609 O O . LEU A 1 74 ? 5.559 -2.996 3.859 1.00 95.56 74 LEU A O 1
ATOM 613 N N . TYR A 1 75 ? 4.978 -3.082 1.693 1.00 95.81 75 TYR A N 1
ATOM 614 C CA . TYR A 1 75 ? 6.324 -3.140 1.143 1.00 95.81 75 TYR A CA 1
ATOM 615 C C . TYR A 1 75 ? 6.676 -1.786 0.533 1.00 95.81 75 TYR A C 1
ATOM 617 O O . TYR A 1 75 ? 5.997 -1.292 -0.370 1.00 95.81 75 TYR A O 1
ATOM 625 N N . ALA A 1 76 ? 7.732 -1.181 1.065 1.00 95.00 76 ALA A N 1
ATOM 626 C CA . ALA A 1 76 ? 8.234 0.123 0.677 1.00 95.00 76 ALA A CA 1
ATOM 627 C C . ALA A 1 76 ? 9.180 -0.023 -0.520 1.00 95.00 76 ALA A C 1
ATOM 629 O O . ALA A 1 76 ? 10.374 -0.266 -0.343 1.00 95.00 76 ALA A O 1
ATOM 630 N N . PHE A 1 77 ? 8.638 0.087 -1.734 1.00 95.06 77 PHE A N 1
ATOM 631 C CA . PHE A 1 77 ? 9.409 -0.094 -2.962 1.00 95.06 77 PHE A CA 1
ATOM 632 C C . PHE A 1 77 ? 10.449 1.020 -3.144 1.00 95.06 77 PHE A C 1
ATOM 634 O O . PHE A 1 77 ? 10.152 2.196 -2.961 1.00 95.06 77 PHE A O 1
ATOM 641 N N . GLY A 1 78 ? 11.679 0.652 -3.499 1.00 92.69 78 GLY A N 1
ATOM 642 C CA . GLY A 1 78 ? 12.810 1.572 -3.615 1.00 92.69 78 GLY A CA 1
ATOM 643 C C . GLY A 1 78 ? 13.432 2.003 -2.288 1.00 92.69 78 GLY A C 1
ATOM 644 O O . GLY A 1 78 ? 14.260 2.912 -2.284 1.00 92.69 78 GLY A O 1
ATOM 645 N N . HIS A 1 79 ? 13.076 1.353 -1.177 1.00 89.06 79 HIS A N 1
ATOM 646 C CA . HIS A 1 79 ? 13.700 1.582 0.122 1.00 89.06 79 HIS A CA 1
ATOM 647 C C . HIS A 1 79 ? 14.631 0.424 0.497 1.00 89.06 79 HIS A C 1
ATOM 649 O O . HIS A 1 79 ? 14.247 -0.738 0.411 1.00 89.06 79 HIS A O 1
ATOM 655 N N . GLU A 1 80 ? 15.834 0.746 0.979 1.00 86.62 80 GLU A N 1
ATOM 656 C CA . GLU A 1 80 ? 16.807 -0.243 1.484 1.00 86.62 80 GLU A CA 1
ATOM 657 C C . GLU A 1 80 ? 16.543 -0.638 2.941 1.00 86.62 80 GLU A C 1
ATOM 659 O O . GLU A 1 80 ? 16.913 -1.719 3.387 1.00 86.62 80 GLU A O 1
ATOM 664 N N . GLN A 1 81 ? 15.887 0.243 3.695 1.00 86.56 81 GLN A N 1
ATOM 665 C CA . GLN A 1 81 ? 15.559 0.041 5.102 1.00 86.56 81 GLN A CA 1
ATOM 666 C C . GLN A 1 81 ? 14.087 0.364 5.340 1.00 86.56 81 GLN A C 1
ATOM 668 O O . GLN A 1 81 ? 13.510 1.210 4.648 1.00 86.56 81 GLN A O 1
ATOM 673 N N . SER A 1 82 ? 13.476 -0.293 6.332 1.00 85.06 82 SER A N 1
ATOM 674 C CA . SER A 1 82 ? 12.113 0.033 6.756 1.00 85.06 82 SER A CA 1
ATOM 675 C C . SER A 1 82 ? 12.019 1.527 7.085 1.00 85.06 82 SER A C 1
ATOM 677 O O . SER A 1 82 ? 12.787 2.011 7.922 1.00 85.06 82 SER A O 1
ATOM 679 N N . PRO A 1 83 ? 11.081 2.272 6.475 1.00 81.31 83 PRO A N 1
ATOM 680 C CA . PRO A 1 83 ? 10.899 3.678 6.788 1.00 81.31 83 PRO A CA 1
ATOM 681 C C . PRO A 1 83 ? 10.583 3.856 8.275 1.00 81.31 83 PRO A C 1
ATOM 683 O O . PRO A 1 83 ? 9.621 3.284 8.796 1.00 81.31 83 PRO A O 1
ATOM 686 N N . ALA A 1 84 ? 11.389 4.660 8.966 1.00 74.69 84 ALA A N 1
ATOM 687 C CA . ALA A 1 84 ? 11.148 4.971 10.364 1.00 74.69 84 ALA A CA 1
ATOM 688 C C . ALA A 1 84 ? 9.942 5.911 10.485 1.00 74.69 84 ALA A C 1
ATOM 690 O O . ALA A 1 84 ? 9.893 6.983 9.879 1.00 74.69 84 ALA A O 1
ATOM 691 N N . TRP A 1 85 ? 8.959 5.512 11.286 1.00 68.06 85 TRP A N 1
ATOM 692 C CA . TRP A 1 85 ? 7.812 6.349 11.605 1.00 68.06 85 TRP A CA 1
ATOM 693 C C . TRP A 1 85 ? 8.082 7.156 12.880 1.00 68.06 85 TRP A C 1
ATOM 695 O O . TRP A 1 85 ? 8.590 6.583 13.844 1.00 68.06 85 TRP A O 1
ATOM 705 N N . PRO A 1 86 ? 7.701 8.446 12.963 1.00 64.31 86 PRO A N 1
ATOM 706 C CA . PRO A 1 86 ? 7.928 9.242 14.170 1.00 64.31 86 PRO A CA 1
ATOM 707 C C . PRO A 1 86 ? 7.115 8.769 15.391 1.00 64.31 86 PRO A C 1
ATOM 709 O O . PRO A 1 86 ? 7.378 9.220 16.504 1.00 64.31 86 PRO A O 1
ATOM 712 N N . LEU A 1 87 ? 6.132 7.868 15.228 1.00 60.00 87 LEU A N 1
ATOM 713 C CA . LEU A 1 87 ? 5.436 7.252 16.365 1.00 60.00 87 LEU A CA 1
ATOM 714 C C . LEU A 1 87 ? 6.143 5.962 16.787 1.00 60.00 87 LEU A C 1
ATOM 716 O O . LEU A 1 87 ? 6.415 5.096 15.962 1.00 60.00 87 LEU A O 1
ATOM 720 N N . LYS A 1 88 ? 6.329 5.795 18.102 1.00 55.66 88 LYS A N 1
ATOM 721 C CA . LYS A 1 88 ? 6.975 4.634 18.746 1.00 55.66 88 LYS A CA 1
ATOM 722 C C . LYS A 1 88 ? 6.281 3.279 18.510 1.00 55.66 88 LYS A C 1
ATOM 724 O O . LYS A 1 88 ? 6.786 2.262 18.968 1.00 55.66 88 LYS A O 1
ATOM 729 N N . VAL A 1 89 ? 5.128 3.247 17.840 1.00 57.62 89 VAL A N 1
ATOM 730 C CA . VAL A 1 89 ? 4.363 2.023 17.572 1.00 57.62 89 VAL A CA 1
ATOM 731 C C . VAL A 1 89 ? 4.062 1.954 16.081 1.00 57.62 89 VAL A C 1
ATOM 733 O O . VAL A 1 89 ? 3.350 2.809 15.548 1.00 57.62 89 VAL A O 1
ATOM 736 N N . ALA A 1 90 ? 4.597 0.934 15.410 1.00 62.00 90 ALA A N 1
ATOM 737 C CA . ALA A 1 90 ? 4.244 0.637 14.029 1.00 62.00 90 ALA A CA 1
ATOM 738 C C . ALA A 1 90 ? 2.744 0.309 13.952 1.00 62.00 90 ALA A C 1
ATOM 740 O O . ALA A 1 90 ? 2.245 -0.551 14.679 1.00 62.00 90 ALA A O 1
ATOM 741 N N . LEU A 1 91 ? 2.006 1.026 13.099 1.00 80.88 91 LEU A N 1
ATOM 742 C CA . LEU A 1 91 ? 0.559 0.831 12.952 1.00 80.88 91 LEU A CA 1
ATOM 743 C C . LEU A 1 91 ? 0.244 -0.526 12.308 1.00 80.88 91 LEU A C 1
ATOM 745 O O . LEU A 1 91 ? -0.763 -1.137 12.650 1.00 80.88 91 LEU A O 1
ATOM 749 N N . PHE A 1 92 ? 1.116 -0.981 11.415 1.00 89.31 92 PHE A N 1
ATOM 750 C CA . PHE A 1 92 ? 1.113 -2.269 10.726 1.00 89.31 92 PHE A CA 1
ATOM 751 C C . PHE A 1 92 ? 2.554 -2.554 10.250 1.00 89.31 92 PHE A C 1
ATOM 753 O O . PHE A 1 92 ? 3.370 -1.623 10.233 1.00 89.31 92 PHE A O 1
ATOM 760 N N . PRO A 1 93 ? 2.899 -3.803 9.893 1.00 92.50 93 PRO A N 1
ATOM 761 C CA . PRO A 1 93 ? 4.226 -4.133 9.382 1.00 92.50 93 PRO A CA 1
ATOM 762 C C . PRO A 1 93 ? 4.588 -3.367 8.102 1.00 92.50 93 PRO A C 1
ATOM 764 O O . PRO A 1 93 ? 3.798 -3.312 7.156 1.00 92.50 93 PRO A O 1
ATOM 767 N N . VAL A 1 94 ? 5.799 -2.800 8.079 1.00 92.69 94 VAL A N 1
ATOM 768 C CA . VAL A 1 94 ? 6.381 -2.138 6.904 1.00 92.69 94 VAL A CA 1
ATOM 769 C C . VAL A 1 94 ? 7.770 -2.707 6.638 1.00 92.69 94 VAL A C 1
ATOM 771 O O . VAL A 1 94 ? 8.675 -2.551 7.464 1.00 92.69 94 VAL A O 1
ATOM 774 N N . TRP A 1 95 ? 7.941 -3.337 5.482 1.00 93.44 95 TRP A N 1
ATOM 775 C CA . TRP A 1 95 ? 9.204 -3.935 5.056 1.00 93.44 95 TRP A CA 1
ATOM 776 C C . TRP A 1 95 ? 9.807 -3.160 3.886 1.00 93.44 95 TRP A C 1
ATOM 778 O O . TRP A 1 95 ? 9.058 -2.667 3.041 1.00 93.44 95 TRP A O 1
ATOM 788 N N . PRO A 1 96 ? 11.140 -3.027 3.812 1.00 93.38 96 PRO A N 1
ATOM 789 C CA . PRO A 1 96 ? 11.781 -2.505 2.618 1.00 93.38 96 PRO A CA 1
ATOM 790 C C . PRO A 1 96 ? 11.566 -3.470 1.452 1.00 93.38 96 PRO A C 1
ATOM 792 O O . PRO A 1 96 ? 11.542 -4.688 1.630 1.00 93.38 96 PRO A O 1
ATOM 795 N N . LEU A 1 97 ? 11.432 -2.915 0.254 1.00 93.94 97 LEU A N 1
ATOM 796 C CA . LEU A 1 97 ? 11.497 -3.661 -0.991 1.00 93.94 97 LEU A CA 1
ATOM 797 C C . LEU A 1 97 ? 12.445 -2.904 -1.927 1.00 93.94 97 LEU A C 1
ATOM 799 O O . LEU A 1 97 ? 12.100 -1.804 -2.356 1.00 93.94 97 LEU A O 1
ATOM 803 N N . PRO A 1 98 ? 13.634 -3.441 -2.238 1.00 89.75 98 PRO A N 1
ATOM 804 C CA . PRO A 1 98 ? 14.578 -2.765 -3.118 1.00 89.75 98 PRO A CA 1
ATOM 805 C C . PRO A 1 98 ? 13.969 -2.473 -4.495 1.00 89.75 98 PRO A C 1
ATOM 807 O O . PRO A 1 98 ? 13.112 -3.211 -4.983 1.00 89.75 98 PRO A O 1
ATOM 810 N N . ASN A 1 99 ? 14.412 -1.392 -5.138 1.00 89.81 99 ASN A N 1
ATOM 811 C CA . ASN A 1 99 ? 14.054 -1.137 -6.532 1.00 89.81 99 ASN A CA 1
ATOM 812 C C . ASN A 1 99 ? 14.738 -2.147 -7.470 1.00 89.81 99 ASN A C 1
ATOM 814 O O . ASN A 1 99 ? 15.634 -2.890 -7.074 1.00 89.81 99 ASN A O 1
ATOM 818 N N . TRP A 1 100 ? 14.356 -2.137 -8.746 1.00 87.44 100 TRP A N 1
ATOM 819 C CA . TRP A 1 100 ? 14.889 -3.071 -9.742 1.00 87.44 100 TRP A CA 1
ATOM 820 C C . TRP A 1 100 ? 16.413 -3.015 -9.907 1.00 87.44 100 TRP A C 1
ATOM 822 O O . TRP A 1 100 ? 17.039 -4.056 -10.087 1.00 87.44 100 TRP A O 1
ATOM 832 N N . ALA A 1 101 ? 17.024 -1.830 -9.809 1.00 86.06 101 ALA A N 1
ATOM 833 C CA . ALA A 1 101 ? 18.477 -1.693 -9.911 1.00 86.06 101 ALA A CA 1
ATOM 834 C C . ALA A 1 101 ? 19.180 -2.324 -8.699 1.00 86.06 101 ALA A C 1
ATOM 836 O O . ALA A 1 101 ? 20.147 -3.066 -8.852 1.00 86.06 101 ALA A O 1
ATOM 837 N N . GLN A 1 102 ? 18.652 -2.088 -7.497 1.00 81.25 102 GLN A N 1
ATOM 838 C CA . GLN A 1 102 ? 19.140 -2.704 -6.263 1.00 81.25 102 GLN A CA 1
ATOM 839 C C . GLN A 1 102 ? 18.934 -4.221 -6.267 1.00 81.25 102 GLN A C 1
ATOM 841 O O . GLN A 1 102 ? 19.821 -4.964 -5.861 1.00 81.25 102 GLN A O 1
ATOM 846 N N . PHE A 1 103 ? 17.798 -4.689 -6.778 1.00 77.38 103 PHE A N 1
ATOM 847 C CA . PHE A 1 103 ? 17.507 -6.111 -6.904 1.00 77.38 103 PHE A CA 1
ATOM 848 C C . PHE A 1 103 ? 18.477 -6.817 -7.861 1.00 77.38 103 PHE A C 1
ATOM 850 O O . PHE A 1 103 ? 18.987 -7.884 -7.536 1.00 77.38 103 PHE A O 1
ATOM 857 N N . GLY A 1 104 ? 18.813 -6.189 -8.994 1.00 74.75 104 GLY A N 1
ATOM 858 C CA . GLY A 1 104 ? 19.834 -6.699 -9.913 1.00 74.75 104 GLY A CA 1
ATOM 859 C C . GLY A 1 104 ? 21.221 -6.809 -9.272 1.00 74.75 104 GLY A C 1
ATOM 860 O O . GLY A 1 104 ? 21.930 -7.779 -9.524 1.00 74.75 104 GLY A O 1
ATOM 861 N N . MET A 1 105 ? 21.591 -5.869 -8.394 1.00 71.44 105 MET A N 1
ATOM 862 C CA . MET A 1 105 ? 22.836 -5.962 -7.619 1.00 71.44 105 MET A CA 1
ATOM 863 C C . MET A 1 105 ? 22.802 -7.102 -6.593 1.00 71.44 105 MET A C 1
ATOM 865 O O . MET A 1 105 ? 23.807 -7.785 -6.428 1.00 71.44 105 MET A O 1
ATOM 869 N N . LEU A 1 106 ? 21.662 -7.332 -5.931 1.00 66.88 106 LEU A N 1
ATOM 870 C CA . LEU A 1 106 ? 21.498 -8.430 -4.970 1.00 66.88 106 LEU A CA 1
ATOM 871 C C . LEU A 1 106 ? 21.583 -9.797 -5.654 1.00 66.88 106 LEU A C 1
ATOM 873 O O . LEU A 1 106 ? 22.357 -10.639 -5.212 1.00 66.88 106 LEU A O 1
ATOM 877 N N . ILE A 1 107 ? 20.868 -9.991 -6.767 1.00 71.94 107 ILE A N 1
ATOM 878 C CA . ILE A 1 107 ? 20.955 -11.234 -7.549 1.00 71.94 107 ILE A CA 1
ATOM 879 C C . ILE A 1 107 ? 22.358 -11.407 -8.130 1.00 71.94 107 ILE A C 1
ATOM 881 O O . ILE A 1 107 ? 22.902 -12.502 -8.077 1.00 71.94 107 ILE A O 1
ATOM 885 N N . GLY A 1 108 ? 22.966 -10.342 -8.660 1.00 65.31 108 GLY A N 1
ATOM 886 C CA . GLY A 1 108 ? 24.329 -10.403 -9.187 1.00 65.31 108 GLY A CA 1
ATOM 887 C C . GLY A 1 108 ? 25.354 -10.802 -8.123 1.00 65.31 108 GLY A C 1
ATOM 888 O O . GLY A 1 108 ? 26.237 -11.608 -8.401 1.00 65.31 108 GLY A O 1
ATOM 889 N N . ALA A 1 109 ? 25.214 -10.295 -6.894 1.00 61.16 109 ALA A N 1
ATOM 890 C CA . ALA A 1 109 ? 26.060 -10.673 -5.764 1.00 61.16 109 ALA A CA 1
ATOM 891 C C . ALA A 1 109 ? 25.807 -12.116 -5.294 1.00 61.16 109 ALA A C 1
ATOM 893 O O . ALA A 1 109 ? 26.753 -12.826 -4.958 1.00 61.16 109 ALA A O 1
ATOM 894 N N . GLU A 1 110 ? 24.550 -12.564 -5.297 1.00 58.00 110 GLU A N 1
ATOM 895 C CA . GLU A 1 110 ? 24.181 -13.931 -4.928 1.00 58.00 110 GLU A CA 1
ATOM 896 C C . GLU A 1 110 ? 24.680 -14.940 -5.972 1.00 58.00 110 GLU A C 1
ATOM 898 O O . GLU A 1 110 ? 25.324 -15.921 -5.616 1.00 58.00 110 GLU A O 1
ATOM 903 N N . MET A 1 111 ? 24.508 -14.664 -7.268 1.00 52.72 111 MET A N 1
ATOM 904 C CA . MET A 1 111 ? 25.044 -15.494 -8.355 1.00 52.72 111 MET A CA 1
ATOM 905 C C . MET A 1 111 ? 26.579 -15.533 -8.361 1.00 52.72 111 MET A C 1
ATOM 907 O O . MET A 1 111 ? 27.149 -16.609 -8.516 1.00 52.72 111 MET A O 1
ATOM 911 N N . ALA A 1 112 ? 27.254 -14.408 -8.098 1.00 55.25 112 ALA A N 1
ATOM 912 C CA . ALA A 1 112 ? 28.711 -14.386 -7.940 1.00 55.25 112 ALA A CA 1
ATOM 913 C C . ALA A 1 112 ? 29.192 -15.205 -6.725 1.00 55.25 112 ALA A C 1
ATOM 915 O O . ALA A 1 112 ? 30.294 -15.743 -6.744 1.00 55.25 112 ALA A O 1
ATOM 916 N N . SER A 1 113 ? 28.369 -15.335 -5.679 1.00 50.91 113 SER A N 1
ATOM 917 C CA . SER A 1 113 ? 28.634 -16.213 -4.531 1.00 50.91 113 SER A CA 1
ATOM 918 C C . SER A 1 113 ? 28.560 -17.700 -4.911 1.00 50.91 113 SER A C 1
ATOM 920 O O . SER A 1 113 ? 29.348 -18.495 -4.403 1.00 50.91 113 SER A O 1
ATOM 922 N N . TRP A 1 114 ? 27.664 -18.083 -5.828 1.00 48.91 114 TRP A N 1
ATOM 923 C CA . TRP A 1 114 ? 27.556 -19.465 -6.316 1.00 48.91 114 TRP A CA 1
ATOM 924 C C . TRP A 1 114 ? 28.687 -19.855 -7.285 1.00 48.91 114 TRP A C 1
ATOM 926 O O . TRP A 1 114 ? 29.122 -21.003 -7.274 1.00 48.91 114 TRP A O 1
ATOM 936 N N . GLU A 1 115 ? 29.226 -18.916 -8.070 1.00 51.03 115 GLU A N 1
ATOM 937 C CA . GLU A 1 115 ? 30.329 -19.187 -9.014 1.00 51.03 115 GLU A CA 1
ATOM 938 C C . GLU A 1 115 ? 31.696 -19.422 -8.337 1.00 51.03 115 GLU A C 1
ATOM 940 O O . GLU A 1 115 ? 32.618 -19.945 -8.962 1.00 51.03 115 GLU A O 1
ATOM 945 N N . VAL A 1 116 ? 31.845 -19.102 -7.045 1.00 51.59 116 VAL A N 1
ATOM 946 C CA . VAL A 1 116 ? 33.090 -19.345 -6.286 1.00 51.59 116 VAL A CA 1
ATOM 947 C C . VAL A 1 116 ? 33.160 -20.779 -5.720 1.00 51.59 116 VAL A C 1
ATOM 949 O O . VAL A 1 116 ? 34.208 -21.201 -5.230 1.00 51.59 116 VAL A O 1
ATOM 952 N N . CYS A 1 117 ? 32.090 -21.576 -5.831 1.00 52.81 117 CYS A N 1
ATOM 953 C CA . CYS A 1 117 ? 32.029 -22.928 -5.260 1.00 52.81 117 CYS A CA 1
ATOM 954 C C . CYS A 1 117 ? 32.535 -24.067 -6.170 1.00 52.81 117 CYS A C 1
ATOM 956 O O . CYS A 1 117 ? 32.733 -25.174 -5.671 1.00 52.81 117 CYS A O 1
ATOM 958 N N . ASP A 1 118 ? 32.842 -23.823 -7.447 1.00 49.75 118 ASP A N 1
ATOM 959 C CA . ASP A 1 118 ? 33.160 -24.891 -8.419 1.00 49.75 118 ASP A CA 1
ATOM 960 C C . ASP A 1 118 ? 34.667 -25.071 -8.703 1.00 49.75 118 ASP A C 1
ATOM 962 O O . ASP A 1 118 ? 35.084 -25.410 -9.811 1.00 49.75 118 ASP A O 1
ATOM 966 N N . GLY A 1 119 ? 35.521 -24.843 -7.700 1.00 54.09 119 GLY A N 1
ATOM 967 C CA . GLY A 1 119 ? 36.978 -24.827 -7.897 1.00 54.09 119 GLY A CA 1
ATOM 968 C C . GLY A 1 119 ? 37.776 -25.976 -7.285 1.00 54.09 119 GLY A C 1
ATOM 969 O O . GLY A 1 119 ? 38.671 -26.516 -7.929 1.00 54.09 119 GLY A O 1
ATOM 970 N N . THR A 1 120 ? 37.506 -26.352 -6.038 1.00 52.16 120 THR A N 1
ATOM 971 C CA . THR A 1 120 ? 38.292 -27.368 -5.319 1.00 52.16 120 THR A CA 1
ATOM 972 C C . THR A 1 120 ? 37.437 -27.952 -4.211 1.00 52.16 120 THR A C 1
ATOM 974 O O . THR A 1 120 ? 37.034 -27.230 -3.304 1.00 52.16 120 THR A O 1
ATOM 977 N N . GLY A 1 121 ? 37.144 -29.247 -4.315 1.00 50.16 121 GLY A N 1
ATOM 978 C CA . GLY A 1 121 ? 36.242 -29.959 -3.419 1.00 50.16 121 GLY A CA 1
ATOM 979 C C . GLY A 1 121 ? 36.504 -29.739 -1.926 1.00 50.16 121 GLY A C 1
ATOM 980 O O . GLY A 1 121 ? 37.637 -29.533 -1.496 1.00 50.16 121 GLY A O 1
ATOM 981 N N . PHE A 1 122 ? 35.405 -29.908 -1.184 1.00 52.53 122 PHE A N 1
ATOM 982 C CA . PHE A 1 122 ? 35.156 -29.660 0.240 1.00 52.53 122 PHE A CA 1
ATOM 983 C C . PHE A 1 122 ? 34.806 -28.208 0.589 1.00 52.53 122 PHE A C 1
ATOM 985 O O . PHE A 1 122 ? 35.669 -27.342 0.576 1.00 52.53 122 PHE A O 1
ATOM 992 N N . ILE A 1 123 ? 33.557 -27.976 1.023 1.00 49.34 123 ILE A N 1
ATOM 993 C CA . ILE A 1 123 ? 33.198 -27.612 2.411 1.00 49.34 123 ILE A CA 1
ATOM 994 C C . ILE A 1 123 ? 31.665 -27.458 2.559 1.00 49.34 123 ILE A C 1
ATOM 996 O O . ILE A 1 123 ? 30.950 -27.123 1.621 1.00 49.34 123 ILE A O 1
ATOM 1000 N N . SER A 1 124 ? 31.202 -27.757 3.776 1.00 46.62 124 SER A N 1
ATOM 1001 C CA . SER A 1 124 ? 29.876 -27.529 4.365 1.00 46.62 124 SER A CA 1
ATOM 1002 C C . SER A 1 124 ? 29.242 -26.172 4.028 1.00 46.62 124 SER A C 1
ATOM 1004 O O . SER A 1 124 ? 29.860 -25.132 4.242 1.00 46.62 124 SER A O 1
ATOM 1006 N N . CYS A 1 125 ? 27.966 -26.181 3.642 1.00 35.94 125 CYS A N 1
ATOM 1007 C CA . CYS A 1 125 ? 27.082 -25.018 3.758 1.00 35.94 125 CYS A CA 1
ATOM 1008 C C . CYS A 1 125 ? 26.696 -24.830 5.241 1.00 35.94 125 CYS A C 1
ATOM 1010 O O . CYS A 1 125 ? 26.488 -25.831 5.934 1.00 35.94 125 CYS A O 1
ATOM 1012 N N . ILE A 1 126 ? 26.634 -23.586 5.731 1.00 48.00 126 ILE A N 1
ATOM 1013 C CA . ILE A 1 126 ? 25.947 -23.223 6.987 1.00 48.00 126 ILE A CA 1
ATOM 1014 C C . ILE A 1 126 ? 24.580 -22.665 6.609 1.00 48.00 126 ILE A C 1
ATOM 1016 O O . ILE A 1 126 ? 24.551 -21.858 5.654 1.00 48.00 126 ILE A O 1
#

pLDDT: mean 83.27, std 15.89, range [35.94, 97.31]